Protein AF-A0A1Y2AK01-F1 (afdb_monomer_lite)

Structure (mmCIF, N/CA/C/O backbone):
data_AF-A0A1Y2AK01-F1
#
_entry.id   AF-A0A1Y2AK01-F1
#
loop_
_atom_site.group_PDB
_atom_site.id
_atom_site.type_symbol
_atom_site.label_atom_id
_atom_site.label_alt_id
_atom_site.label_comp_id
_atom_site.label_asym_id
_atom_site.label_entity_id
_atom_site.label_seq_id
_atom_site.pdbx_PDB_ins_code
_atom_site.Cartn_x
_atom_site.Cartn_y
_atom_site.Cartn_z
_atom_site.occupancy
_atom_site.B_iso_or_equiv
_atom_site.auth_seq_id
_atom_site.auth_comp_id
_atom_site.auth_asym_id
_atom_site.auth_atom_id
_atom_site.pdbx_PDB_model_num
ATOM 1 N N . GLU A 1 1 ? 0.643 -13.481 5.892 1.00 53.78 1 GLU A N 1
ATOM 2 C CA . GLU A 1 1 ? 0.060 -12.183 6.306 1.00 53.78 1 GLU A CA 1
ATOM 3 C C . GLU A 1 1 ? 0.134 -11.027 5.291 1.00 53.78 1 GLU A C 1
ATOM 5 O O . GLU A 1 1 ? -0.574 -10.056 5.491 1.00 53.78 1 GLU A O 1
ATOM 10 N N . MET A 1 2 ? 0.842 -11.096 4.150 1.00 71.25 2 MET A N 1
ATOM 11 C CA . MET A 1 2 ? 0.811 -9.988 3.158 1.00 71.25 2 MET A CA 1
ATOM 12 C C . MET A 1 2 ? -0.434 -9.933 2.248 1.00 71.25 2 MET A C 1
ATOM 14 O O . MET A 1 2 ? -0.669 -8.918 1.598 1.00 71.25 2 MET A O 1
ATOM 18 N N . VAL A 1 3 ? -1.244 -10.997 2.193 1.00 84.12 3 VAL A N 1
ATOM 19 C CA . VAL A 1 3 ? -2.346 -11.138 1.218 1.00 84.12 3 VAL A CA 1
ATOM 20 C C . VAL A 1 3 ? -3.391 -10.030 1.355 1.00 84.12 3 VAL A C 1
ATOM 22 O O . VAL A 1 3 ? -3.813 -9.477 0.344 1.00 84.12 3 VAL A O 1
ATOM 25 N N . PHE A 1 4 ? -3.764 -9.658 2.585 1.00 85.25 4 PHE A N 1
ATOM 26 C CA . PHE A 1 4 ? -4.729 -8.582 2.826 1.00 85.25 4 PHE A CA 1
ATOM 27 C C . PHE A 1 4 ? -4.239 -7.249 2.254 1.00 85.25 4 PHE A C 1
ATOM 29 O O . PHE A 1 4 ? -4.940 -6.607 1.478 1.00 85.25 4 PHE A O 1
ATOM 36 N N . PHE A 1 5 ? -3.006 -6.865 2.588 1.00 84.25 5 PHE A N 1
ATOM 37 C CA . PHE A 1 5 ? -2.443 -5.592 2.153 1.00 84.25 5 PHE A CA 1
ATOM 38 C C . PHE A 1 5 ? -2.243 -5.535 0.634 1.00 84.25 5 PHE A C 1
ATOM 40 O O . PHE A 1 5 ? -2.544 -4.519 0.009 1.00 84.25 5 PHE A O 1
ATOM 47 N N . VAL A 1 6 ? -1.808 -6.640 0.020 1.00 86.00 6 VAL A N 1
ATOM 48 C CA . VAL A 1 6 ? -1.689 -6.749 -1.443 1.00 86.00 6 VAL A CA 1
ATOM 49 C C . VAL A 1 6 ? -3.059 -6.632 -2.115 1.00 86.00 6 VAL A C 1
ATOM 51 O O . VAL A 1 6 ? -3.201 -5.862 -3.064 1.00 86.00 6 VAL A O 1
ATOM 54 N N . THR A 1 7 ? -4.071 -7.332 -1.597 1.00 87.62 7 THR A N 1
ATOM 55 C CA . THR A 1 7 ? -5.449 -7.279 -2.119 1.00 87.62 7 THR A CA 1
ATOM 56 C C . THR A 1 7 ? -6.019 -5.869 -2.006 1.00 87.62 7 THR A C 1
ATOM 58 O O . THR A 1 7 ? -6.604 -5.356 -2.953 1.00 87.62 7 THR A O 1
ATOM 61 N N . LEU A 1 8 ? -5.794 -5.199 -0.877 1.00 87.94 8 LEU A N 1
ATOM 62 C CA . 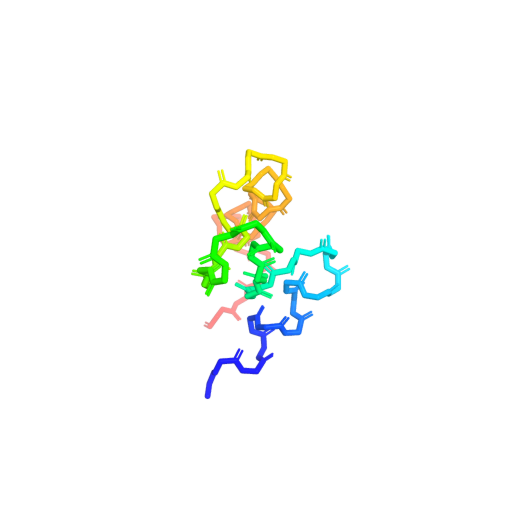LEU A 1 8 ? -6.187 -3.809 -0.686 1.00 87.94 8 LEU A CA 1
ATOM 63 C C . LEU A 1 8 ? -5.512 -2.879 -1.704 1.00 87.94 8 LEU A C 1
ATOM 65 O O . LEU A 1 8 ? -6.189 -2.059 -2.323 1.00 87.94 8 LEU A O 1
ATOM 69 N N . CYS A 1 9 ? -4.197 -3.014 -1.904 1.00 87.94 9 CYS A N 1
ATOM 70 C CA . CYS A 1 9 ? -3.471 -2.222 -2.897 1.00 87.94 9 CYS A CA 1
ATOM 71 C C . CYS A 1 9 ? -4.063 -2.426 -4.297 1.00 87.94 9 CYS A C 1
ATOM 73 O O . CYS A 1 9 ? -4.335 -1.447 -4.987 1.00 87.94 9 CYS A O 1
ATOM 75 N N . GLN A 1 10 ? -4.341 -3.673 -4.688 1.00 86.81 10 GLN A N 1
ATOM 76 C CA . GLN A 1 10 ? -4.962 -3.993 -5.975 1.00 86.81 10 GLN A CA 1
ATOM 77 C C . 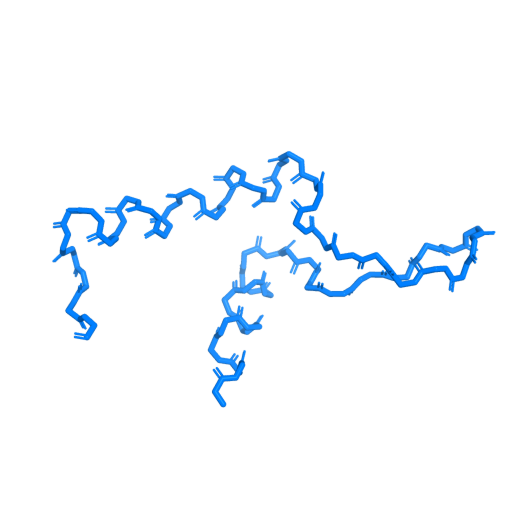GLN A 1 10 ? -6.368 -3.391 -6.112 1.00 86.81 10 GLN A C 1
ATOM 79 O O . GLN A 1 10 ? -6.651 -2.762 -7.130 1.00 86.81 10 GLN A O 1
ATOM 84 N N . SER A 1 11 ? -7.212 -3.491 -5.081 1.00 89.81 11 SER A N 1
ATOM 85 C CA . SER A 1 11 ? -8.557 -2.892 -5.066 1.00 89.81 11 SER A CA 1
ATOM 86 C C . SER A 1 11 ? -8.537 -1.366 -5.181 1.00 89.81 11 SER A C 1
ATOM 88 O O . SER A 1 11 ? -9.436 -0.776 -5.773 1.00 89.81 11 SER A O 1
ATOM 90 N N . LEU A 1 12 ? -7.495 -0.711 -4.661 1.00 88.8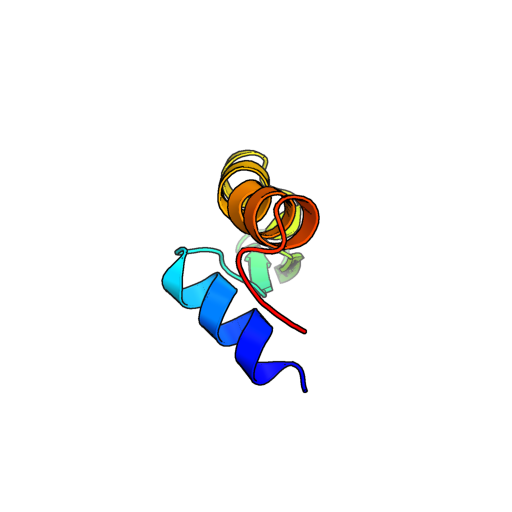1 12 LEU A N 1
ATOM 91 C CA . LEU A 1 12 ? -7.279 0.734 -4.805 1.00 88.81 12 LEU A CA 1
ATOM 92 C C . LEU A 1 12 ? -6.599 1.113 -6.138 1.00 88.81 12 LEU A C 1
ATOM 94 O O . LEU A 1 12 ? -6.376 2.301 -6.414 1.00 88.81 12 LEU A O 1
ATOM 98 N N . GLY A 1 13 ? -6.262 0.131 -6.980 1.00 87.75 13 GLY A N 1
ATOM 99 C CA . GLY A 1 13 ? -5.544 0.325 -8.242 1.00 87.75 13 GLY A CA 1
ATOM 100 C C . GLY A 1 13 ? -4.084 0.741 -8.048 1.00 87.75 13 GLY A C 1
ATOM 101 O O . GLY A 1 13 ? -3.547 1.497 -8.855 1.00 87.75 13 GLY A O 1
ATOM 102 N N . ILE A 1 14 ? -3.460 0.315 -6.949 1.00 88.69 14 ILE A N 1
ATOM 103 C CA . ILE A 1 14 ? -2.059 0.577 -6.620 1.00 88.69 14 ILE A CA 1
ATOM 104 C C . ILE A 1 14 ? -1.238 -0.660 -7.000 1.00 88.69 14 ILE A C 1
ATOM 106 O O . ILE A 1 14 ? -1.407 -1.720 -6.387 1.00 88.69 14 ILE A O 1
ATOM 110 N N . PRO A 1 15 ? -0.313 -0.555 -7.967 1.00 84.25 15 PRO A N 1
ATOM 111 C CA . PRO A 1 15 ? 0.602 -1.641 -8.272 1.00 84.25 15 PRO A CA 1
ATOM 112 C C . PRO A 1 15 ? 1.577 -1.823 -7.101 1.00 84.25 15 PRO A C 1
ATOM 114 O O . PRO A 1 15 ? 2.483 -1.017 -6.895 1.00 84.25 15 PRO A O 1
ATOM 117 N N . PHE A 1 16 ? 1.377 -2.880 -6.310 1.00 75.69 16 PHE A N 1
ATOM 118 C CA . PHE A 1 16 ? 2.233 -3.212 -5.163 1.00 75.69 16 PHE A CA 1
ATOM 119 C C . PHE A 1 16 ? 3.701 -3.381 -5.595 1.00 75.69 16 PHE A C 1
ATOM 121 O O . PHE A 1 16 ? 4.617 -2.812 -4.996 1.00 75.69 16 PHE A O 1
ATOM 128 N N . LEU A 1 17 ? 3.898 -4.095 -6.704 1.00 80.19 17 LEU A N 1
ATOM 129 C CA . LEU A 1 17 ? 5.145 -4.200 -7.450 1.00 80.19 17 LEU A CA 1
ATOM 130 C C . LEU A 1 17 ? 4.847 -3.859 -8.912 1.00 80.19 17 LEU A C 1
ATOM 132 O O . LEU A 1 17 ? 3.892 -4.375 -9.488 1.00 80.19 17 LEU A O 1
ATOM 136 N N . SER A 1 18 ? 5.663 -2.993 -9.494 1.00 74.25 18 SER A N 1
ATOM 137 C CA . SER A 1 18 ? 5.641 -2.628 -10.910 1.00 74.25 18 SER A CA 1
ATOM 138 C C . SER A 1 18 ? 7.051 -2.754 -11.461 1.00 74.25 18 SER A C 1
ATOM 140 O O . SER A 1 18 ? 8.002 -2.375 -10.781 1.00 74.25 18 SER A O 1
ATOM 142 N N . GLU A 1 19 ? 7.205 -3.244 -12.677 1.00 76.19 19 GLU A N 1
ATOM 143 C CA . GLU A 1 19 ? 8.497 -3.255 -13.354 1.00 76.19 19 GLU A CA 1
ATOM 144 C C . GLU A 1 19 ? 8.621 -1.995 -14.207 1.00 76.19 19 GLU A C 1
ATOM 146 O O . GLU A 1 19 ? 7.667 -1.580 -14.861 1.00 76.19 19 GLU A O 1
ATOM 151 N N . ASP A 1 20 ? 9.768 -1.327 -14.130 1.00 73.06 20 ASP A N 1
ATOM 152 C CA . ASP A 1 20 ? 10.066 -0.230 -15.039 1.00 73.06 20 ASP A CA 1
ATOM 153 C C . ASP A 1 20 ? 10.572 -0.804 -16.364 1.00 73.06 20 ASP A C 1
ATOM 155 O O . ASP A 1 20 ? 11.647 -1.400 -16.407 1.00 73.06 20 ASP A O 1
ATOM 159 N N . GLU A 1 21 ? 9.800 -0.608 -17.432 1.00 77.44 21 GLU A N 1
ATOM 160 C CA . GLU A 1 21 ? 10.059 -1.177 -18.763 1.00 77.44 21 GLU A CA 1
ATOM 161 C C . GLU A 1 21 ? 11.400 -0.735 -19.377 1.00 77.44 21 GLU A C 1
ATOM 163 O O . GLU A 1 21 ? 11.938 -1.422 -20.241 1.00 77.44 21 GLU A O 1
ATOM 168 N N . PHE A 1 22 ? 11.972 0.388 -18.929 1.00 82.12 22 PHE A N 1
ATOM 169 C CA . PHE A 1 22 ? 13.224 0.929 -19.469 1.00 82.12 22 PHE A CA 1
ATOM 170 C C . PHE A 1 22 ? 14.458 0.447 -18.711 1.00 82.12 22 PHE A C 1
ATOM 172 O O . PHE A 1 22 ? 15.552 0.378 -19.269 1.00 82.12 22 PHE A O 1
ATOM 179 N N . THR A 1 23 ? 14.302 0.151 -17.423 1.00 83.56 23 THR A N 1
ATOM 180 C CA . THR A 1 23 ? 15.416 -0.185 -16.525 1.00 83.56 23 THR A CA 1
ATOM 181 C C . THR A 1 23 ? 15.378 -1.628 -16.027 1.00 83.56 23 THR A C 1
ATOM 183 O O . THR A 1 23 ? 16.344 -2.062 -15.401 1.00 83.56 23 THR A O 1
ATOM 186 N N . ASN A 1 24 ? 14.294 -2.375 -16.284 1.00 74.94 24 ASN A N 1
ATOM 187 C CA . ASN A 1 24 ? 14.011 -3.699 -15.706 1.00 74.94 24 ASN A CA 1
ATOM 188 C C . ASN A 1 24 ? 14.123 -3.723 -14.170 1.00 74.94 24 ASN A C 1
ATOM 190 O O . ASN A 1 24 ? 14.385 -4.753 -13.548 1.00 74.94 24 ASN A O 1
ATOM 194 N N . LEU A 1 25 ? 13.958 -2.563 -13.527 1.00 78.81 25 LEU A N 1
ATOM 195 C CA . LEU A 1 25 ? 14.008 -2.454 -12.078 1.00 78.81 25 LEU A CA 1
ATOM 196 C C . LEU A 1 25 ? 12.605 -2.629 -11.512 1.00 78.81 25 LEU A C 1
ATOM 198 O O . LEU A 1 25 ? 11.671 -1.910 -11.872 1.00 78.81 25 LEU A O 1
ATOM 202 N N . LYS A 1 26 ? 12.477 -3.539 -10.544 1.00 77.69 26 LYS A N 1
ATOM 203 C CA . LYS A 1 26 ? 11.264 -3.667 -9.736 1.00 77.69 26 LYS A CA 1
ATOM 204 C C . LYS A 1 26 ? 11.108 -2.418 -8.875 1.00 77.69 26 LYS A C 1
ATOM 206 O O . LYS A 1 26 ? 11.910 -2.147 -7.980 1.00 77.69 26 LYS A O 1
ATOM 211 N N . LYS A 1 27 ? 10.059 -1.656 -9.145 1.00 74.25 27 LYS A N 1
ATOM 212 C CA . LYS A 1 27 ? 9.634 -0.492 -8.376 1.00 74.25 27 LYS A CA 1
ATOM 213 C C . LYS A 1 27 ? 8.433 -0.857 -7.519 1.00 74.25 27 LYS A C 1
ATOM 215 O O . LYS A 1 27 ? 7.589 -1.667 -7.886 1.00 74.25 27 LYS A O 1
ATOM 220 N N . CYS A 1 28 ? 8.361 -0.230 -6.357 1.00 75.00 28 CYS A N 1
ATOM 221 C CA . CYS A 1 28 ? 7.199 -0.320 -5.495 1.00 75.00 28 CYS A CA 1
ATOM 222 C C . CYS A 1 28 ? 6.288 0.883 -5.758 1.00 75.00 28 CYS A C 1
ATOM 224 O O . CYS A 1 28 ? 6.771 2.023 -5.771 1.00 75.00 28 CYS A O 1
ATOM 226 N N . GLY A 1 29 ? 4.987 0.648 -5.953 1.00 73.00 29 GLY A N 1
ATOM 227 C CA . GLY A 1 29 ? 4.027 1.706 -6.282 1.00 73.00 29 GLY A CA 1
ATOM 228 C C . GLY A 1 29 ? 3.956 2.821 -5.237 1.00 73.00 29 GLY A C 1
ATOM 229 O O . GLY A 1 29 ? 3.636 3.957 -5.570 1.00 73.00 29 GLY A O 1
ATOM 230 N N . PHE A 1 30 ? 4.348 2.563 -3.990 1.00 76.25 30 PHE A N 1
ATOM 231 C CA . PHE A 1 30 ? 4.250 3.536 -2.897 1.00 76.25 30 PHE A CA 1
ATOM 232 C C . PHE A 1 30 ? 5.097 4.804 -3.072 1.00 76.25 30 PHE A C 1
ATOM 234 O O . PHE A 1 30 ? 4.928 5.738 -2.302 1.00 76.25 30 PHE A O 1
ATOM 241 N N . ARG A 1 31 ? 5.997 4.882 -4.064 1.00 76.25 31 ARG A N 1
ATOM 242 C CA . ARG A 1 31 ? 6.730 6.127 -4.374 1.00 76.25 31 ARG A CA 1
ATOM 243 C C . ARG A 1 31 ? 5.924 7.127 -5.209 1.00 76.25 31 ARG A C 1
ATOM 245 O O . ARG A 1 31 ? 6.368 8.258 -5.385 1.00 76.25 31 ARG A O 1
ATOM 252 N N . ASN A 1 32 ? 4.763 6.735 -5.732 1.00 82.94 32 ASN A N 1
ATOM 253 C CA . ASN A 1 32 ? 3.876 7.636 -6.457 1.00 82.94 32 ASN A CA 1
ATOM 254 C C . ASN A 1 32 ? 2.968 8.391 -5.474 1.00 82.94 32 ASN A C 1
ATOM 256 O O . ASN A 1 32 ? 2.222 7.772 -4.713 1.00 82.94 32 ASN A O 1
ATOM 260 N N . LYS A 1 33 ? 2.991 9.728 -5.534 1.00 85.50 33 LYS A N 1
ATOM 261 C CA . LYS A 1 33 ? 2.191 10.597 -4.659 1.00 85.50 33 LYS A CA 1
ATOM 262 C C . LYS A 1 33 ? 0.691 10.279 -4.723 1.00 85.50 33 LYS A C 1
ATOM 264 O O . LYS A 1 33 ? 0.065 10.145 -3.681 1.00 85.50 33 LYS A O 1
ATOM 269 N N . ASN A 1 34 ? 0.149 10.020 -5.914 1.00 87.88 34 ASN A N 1
ATOM 270 C CA . ASN A 1 34 ? -1.270 9.691 -6.084 1.00 87.88 34 ASN A CA 1
ATOM 271 C C . ASN A 1 34 ? -1.654 8.380 -5.379 1.00 87.88 34 ASN A C 1
ATOM 273 O O . ASN A 1 34 ? -2.793 8.211 -4.951 1.00 87.88 34 ASN A O 1
ATOM 277 N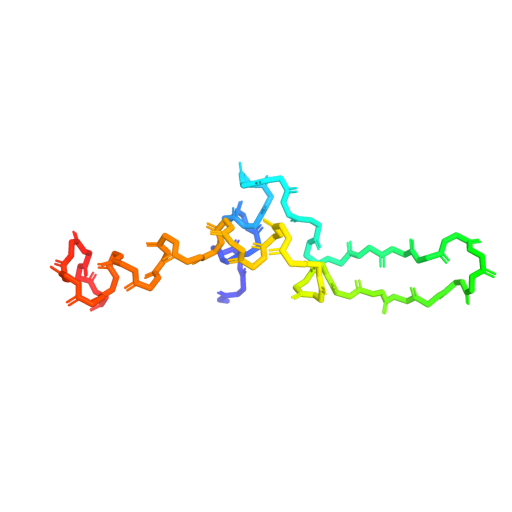 N . TYR A 1 35 ? -0.728 7.423 -5.278 1.00 89.31 35 TYR A N 1
ATOM 278 C CA . TYR A 1 35 ? -0.984 6.154 -4.593 1.00 89.31 35 TYR A CA 1
ATOM 279 C C . TYR A 1 35 ? -0.854 6.302 -3.076 1.00 89.31 35 TYR A C 1
ATOM 281 O O . TYR A 1 35 ? -1.635 5.694 -2.348 1.00 89.31 35 TYR A O 1
ATOM 289 N N . ILE A 1 36 ? 0.065 7.150 -2.601 1.00 86.94 36 ILE A N 1
ATOM 290 C CA . ILE A 1 36 ? 0.134 7.539 -1.184 1.00 86.94 36 ILE A CA 1
ATOM 291 C C . ILE A 1 36 ? -1.177 8.201 -0.754 1.00 86.94 36 ILE A C 1
ATOM 293 O O . ILE A 1 36 ? -1.732 7.828 0.278 1.00 86.94 36 ILE A O 1
ATOM 297 N N . ASP A 1 37 ? -1.706 9.118 -1.567 1.00 89.50 37 ASP A N 1
ATOM 298 C CA . ASP A 1 37 ? -2.944 9.831 -1.249 1.00 89.50 37 ASP A CA 1
ATOM 299 C C . ASP A 1 37 ? -4.137 8.870 -1.113 1.00 89.50 37 ASP A C 1
ATOM 301 O O . ASP A 1 37 ? -4.963 9.019 -0.216 1.00 89.50 37 ASP A O 1
ATOM 305 N N . LYS A 1 38 ? -4.192 7.810 -1.930 1.00 89.38 38 LYS A N 1
ATOM 306 C CA . LYS A 1 38 ? -5.197 6.743 -1.787 1.00 89.38 38 LYS A CA 1
ATOM 307 C C . LYS A 1 38 ? -5.033 5.934 -0.498 1.00 89.38 38 LYS A C 1
ATOM 309 O O . LYS A 1 38 ? -6.028 5.493 0.067 1.00 89.38 38 LYS A O 1
ATOM 314 N N . LEU A 1 39 ? -3.802 5.720 -0.033 1.00 89.12 39 LEU A N 1
ATOM 315 C CA . LEU A 1 39 ? -3.520 4.959 1.190 1.00 89.12 39 LEU A CA 1
ATOM 316 C C . LEU A 1 39 ? -3.761 5.769 2.471 1.00 89.12 39 LEU A C 1
ATOM 318 O O . LEU A 1 39 ? -3.900 5.162 3.533 1.00 89.12 39 LEU A O 1
ATOM 322 N N . LEU A 1 40 ? -3.881 7.102 2.395 1.00 89.50 40 LEU A N 1
ATOM 323 C CA . LEU A 1 40 ? -4.243 7.940 3.549 1.00 89.50 40 LEU A CA 1
ATOM 324 C C . LEU A 1 40 ? -5.584 7.540 4.176 1.00 89.50 40 LEU A C 1
ATOM 326 O O . LEU A 1 40 ? -5.759 7.730 5.376 1.00 89.50 40 LEU A O 1
ATOM 330 N N . ILE A 1 41 ? -6.490 6.915 3.418 1.00 87.00 41 ILE A N 1
ATOM 331 C CA . ILE A 1 41 ? -7.743 6.385 3.971 1.00 87.00 41 ILE A CA 1
ATOM 332 C C . ILE A 1 41 ? -7.495 5.375 5.101 1.00 87.00 41 ILE A C 1
ATOM 334 O O . ILE A 1 41 ? -8.246 5.336 6.067 1.00 87.00 41 ILE A O 1
ATOM 338 N N . LEU A 1 42 ? -6.413 4.592 5.038 1.00 87.50 42 LEU A N 1
ATOM 339 C CA . LEU A 1 42 ? -6.072 3.641 6.099 1.00 87.50 42 LEU A CA 1
ATOM 340 C C . LEU A 1 42 ? -5.642 4.340 7.380 1.00 87.50 42 LEU A C 1
ATOM 342 O O . LEU A 1 42 ? -5.942 3.854 8.468 1.00 87.50 42 LEU A O 1
ATOM 346 N N . LYS A 1 43 ? -4.951 5.476 7.244 1.00 87.75 43 LYS A N 1
ATOM 347 C CA . LYS A 1 43 ? -4.573 6.309 8.382 1.00 87.75 43 LYS A CA 1
ATOM 348 C C . LYS A 1 43 ? -5.830 6.821 9.082 1.00 87.75 43 LYS A C 1
ATOM 350 O O . LYS A 1 43 ? -5.957 6.637 10.286 1.00 87.75 43 LYS A O 1
ATOM 355 N N . ASP A 1 44 ? -6.772 7.367 8.318 1.00 89.06 44 ASP A N 1
ATOM 356 C CA . ASP A 1 44 ? -8.042 7.868 8.849 1.00 89.06 44 ASP A CA 1
ATOM 357 C C . ASP A 1 44 ? -8.864 6.758 9.530 1.00 89.06 44 ASP A C 1
ATOM 359 O O . ASP A 1 44 ? -9.325 6.919 10.661 1.00 89.06 44 ASP A O 1
ATOM 363 N N . LEU A 1 45 ? -8.964 5.584 8.897 1.00 88.69 45 LEU A N 1
ATOM 364 C CA . LEU A 1 45 ? -9.657 4.416 9.451 1.00 88.69 45 LEU A CA 1
ATOM 365 C C . LEU A 1 45 ? -9.053 3.930 10.775 1.00 88.69 45 LEU A C 1
ATOM 367 O O . LEU A 1 45 ? -9.795 3.549 11.687 1.00 88.69 45 LEU A O 1
ATOM 371 N N . ALA A 1 46 ? -7.725 3.946 10.884 1.00 87.25 46 ALA A N 1
ATOM 372 C CA . ALA A 1 46 ? -7.016 3.524 12.085 1.00 87.25 46 ALA A CA 1
ATOM 373 C C . ALA A 1 46 ? -7.088 4.567 13.210 1.00 87.25 46 ALA A C 1
ATOM 375 O O . ALA A 1 46 ? -7.383 4.214 14.353 1.00 87.25 46 ALA A O 1
ATOM 376 N N . GLU A 1 47 ? -6.856 5.845 12.901 1.00 90.56 47 GLU A N 1
ATOM 377 C CA . GLU A 1 47 ? -6.840 6.934 13.888 1.00 90.56 47 GLU A CA 1
ATOM 378 C C . GLU A 1 47 ? -8.225 7.169 14.499 1.00 90.56 47 GLU A C 1
ATOM 380 O O . GLU A 1 47 ? -8.350 7.304 15.719 1.00 90.56 47 GLU A O 1
ATOM 385 N N . ASN A 1 48 ? -9.277 7.116 13.680 1.00 91.75 48 ASN A N 1
ATOM 386 C CA . ASN A 1 48 ? -10.654 7.267 14.149 1.00 91.75 48 ASN A CA 1
ATOM 387 C C . ASN A 1 48 ? -11.255 5.967 14.707 1.00 91.75 48 ASN A C 1
ATOM 389 O O . ASN A 1 48 ? -12.416 5.952 15.118 1.00 91.75 48 ASN A O 1
ATOM 393 N N . LYS A 1 49 ? -10.476 4.873 14.753 1.00 82.75 49 LYS A N 1
ATOM 394 C CA . LYS A 1 49 ? -10.892 3.559 15.275 1.00 82.75 49 LYS A CA 1
ATOM 395 C C . LYS A 1 49 ? -12.173 3.030 14.619 1.00 82.75 49 LYS A C 1
ATOM 397 O O . LYS A 1 49 ? -12.951 2.320 15.258 1.00 82.75 49 LYS A O 1
ATOM 402 N N . TYR A 1 50 ? -12.380 3.348 13.339 1.00 84.06 50 TYR A N 1
ATOM 403 C CA . TYR A 1 50 ? -13.494 2.811 12.553 1.00 84.06 50 TYR A CA 1
ATOM 404 C C . TYR A 1 50 ? -13.377 1.293 12.372 1.00 84.06 50 TYR A C 1
ATOM 406 O O . TYR A 1 50 ? -14.375 0.609 12.153 1.00 84.06 50 TYR A O 1
ATOM 414 N N . VAL A 1 51 ? -12.160 0.762 12.512 1.00 76.62 51 VAL A N 1
ATOM 415 C CA . VAL A 1 51 ? -11.861 -0.668 12.487 1.00 76.62 51 VAL A CA 1
ATOM 416 C C . VAL A 1 51 ? -11.124 -1.044 13.774 1.00 76.62 51 VAL A C 1
ATOM 418 O O . VAL A 1 51 ? -10.183 -0.364 14.184 1.00 76.62 51 VAL A O 1
ATOM 421 N N . LYS A 1 52 ? -11.555 -2.133 14.420 1.00 71.25 52 LYS A N 1
ATOM 422 C CA . LYS A 1 52 ? -10.813 -2.773 15.515 1.00 71.25 52 LYS A CA 1
ATOM 423 C C . LYS A 1 52 ? -9.811 -3.748 14.898 1.00 71.25 52 LYS A C 1
ATOM 425 O O . LYS A 1 52 ? -10.236 -4.698 14.245 1.00 71.25 52 LYS A O 1
ATOM 430 N N . PHE A 1 53 ? -8.524 -3.471 15.080 1.00 62.69 53 PHE A N 1
ATOM 431 C CA . PHE A 1 53 ? -7.433 -4.385 14.739 1.00 62.69 53 PHE A CA 1
ATOM 432 C C 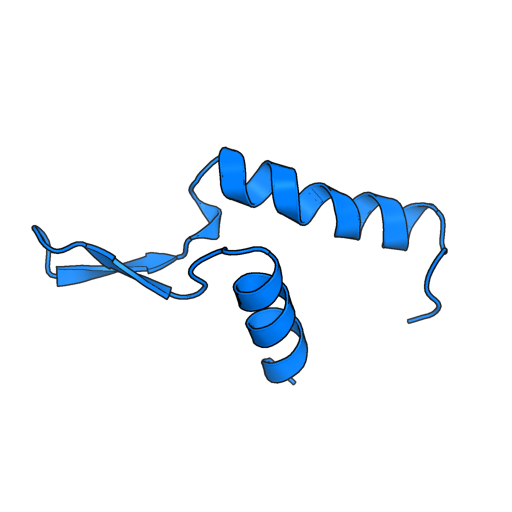. PHE A 1 53 ? -7.215 -5.410 15.850 1.00 62.69 53 PHE A C 1
ATOM 434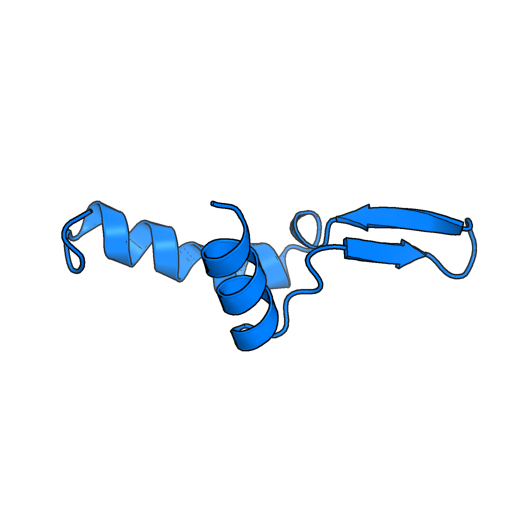 O O . PHE A 1 53 ? -7.433 -5.043 17.031 1.00 62.69 53 PHE A O 1
#

Sequence (53 aa):
EMVFFVTLCQSLGIPFLSEDEFTNLKKCGFRNKNYIDKLLILKDLAENKYVKF

Organism: NCBI:txid1754190

pLDDT: mean 82.26, std 7.62, range [53.78, 91.75]

Foldseek 3Di:
DCPVVCVVCVVLVFDCWDADPVPRDIDGSCVDPVSVVSCVVVVVCVVVVVDDD

Radius of gyration: 13.1 Å; chains: 1; bounding box: 29×23×35 Å

Secondary structure (DSSP, 8-state):
--HHHHHHHHHTT--SEEEETTTTEEEEGGGSHHHHHHHHHHHHHHHTTSS--